Protein AF-A0A7K3EFJ7-F1 (afdb_monomer)

Solvent-accessible surface area (backbone atoms only — not comparable to full-atom values): 4310 Å² total; per-residue (Å²): 114,73,71,59,52,54,52,52,53,52,52,51,52,53,51,60,72,67,48,75,78,82,73,62,77,62,56,65,66,61,31,50,49,50,31,69,74,31,73,64,30,52,56,50,67,68,36,66,67,61,77,65,37,70,70,50,67,75,41,62,84,76,37,72,51,46,85,44,61,51,120

Sequence (71 aa):
MRRTATVLLGTLALAGAAAPAAQAIPDPVATVTCVTETPAGVTELVDPAVLADPAALVDPAGLPGVSCLAP

pLDDT: mean 74.81, std 8.39, range [56.97, 88.19]

Foldseek 3Di:
DVVVVVVVVVVVVVVVVPDPPPPPQQDVVQLVVVQVVDPCLVVQVPPVVCVVDVVCVVDVVNRRSVVSRDD

Secondary structure (DSSP, 8-state):
-HHHHHHHHHHHHHHHHTSPP--PPP-HHHHHHHHHH-HHHHHHHH-HHHHT-TTTTT-GGGSTTGGG---

Structure (mmCIF, N/CA/C/O backbone):
data_AF-A0A7K3EFJ7-F1
#
_entry.id   AF-A0A7K3EFJ7-F1
#
loop_
_atom_site.group_PDB
_atom_site.id
_atom_site.type_symbol
_atom_site.label_atom_id
_atom_site.label_alt_id
_atom_site.label_comp_id
_atom_site.label_asym_id
_atom_site.label_entity_id
_atom_site.label_seq_id
_atom_site.pdbx_PDB_ins_code
_atom_site.Cartn_x
_atom_site.Cartn_y
_atom_site.Cartn_z
_atom_site.occupancy
_atom_site.B_iso_or_equiv
_atom_site.auth_seq_id
_atom_site.auth_comp_id
_atom_site.auth_asym_id
_atom_site.auth_atom_id
_atom_site.pdbx_PDB_model_num
ATOM 1 N N . MET A 1 1 ? -11.049 -13.998 49.316 1.00 59.09 1 MET A N 1
ATOM 2 C CA . MET A 1 1 ? -11.474 -13.163 48.167 1.00 59.09 1 MET A CA 1
ATOM 3 C C . MET A 1 1 ? -10.363 -12.290 47.570 1.00 59.09 1 MET A C 1
ATOM 5 O O . MET A 1 1 ? -10.306 -12.184 46.358 1.00 59.09 1 MET A O 1
ATOM 9 N N . ARG A 1 2 ? -9.442 -11.694 48.349 1.00 74.31 2 ARG A N 1
ATOM 10 C CA . ARG A 1 2 ? -8.370 -10.840 47.778 1.00 74.31 2 ARG A CA 1
ATOM 11 C C . ARG A 1 2 ? -7.339 -11.597 46.920 1.00 74.31 2 ARG A C 1
ATOM 13 O O . ARG A 1 2 ? -6.929 -11.094 45.886 1.00 74.31 2 ARG A O 1
ATOM 20 N N . ARG A 1 3 ? -6.972 -12.823 47.317 1.00 77.69 3 ARG A N 1
ATOM 21 C CA . ARG A 1 3 ? -5.986 -13.658 46.596 1.00 77.69 3 ARG A CA 1
ATOM 22 C C . ARG A 1 3 ? -6.481 -14.179 45.243 1.00 77.69 3 ARG A C 1
ATOM 24 O O . ARG A 1 3 ? -5.688 -14.344 44.329 1.00 77.69 3 ARG A O 1
ATOM 31 N N . THR A 1 4 ? -7.779 -14.438 45.102 1.00 82.31 4 THR A N 1
ATOM 32 C CA . THR A 1 4 ? -8.358 -14.913 43.834 1.00 82.31 4 THR A CA 1
ATOM 33 C C . THR A 1 4 ? -8.432 -13.788 42.805 1.00 82.31 4 THR A C 1
ATOM 35 O O . THR A 1 4 ? -8.139 -14.012 41.636 1.00 82.31 4 THR A O 1
ATOM 38 N N . ALA A 1 5 ? -8.729 -12.561 43.247 1.00 78.12 5 ALA A N 1
ATOM 39 C CA . ALA A 1 5 ? -8.742 -11.382 42.384 1.00 78.12 5 ALA A CA 1
ATOM 40 C C . ALA A 1 5 ? -7.357 -11.072 41.790 1.00 78.12 5 ALA A C 1
ATOM 42 O O . ALA A 1 5 ? -7.255 -10.782 40.604 1.00 78.12 5 ALA A O 1
ATOM 43 N N . THR A 1 6 ? -6.282 -11.193 42.578 1.00 82.56 6 THR A N 1
ATOM 44 C CA . THR A 1 6 ? -4.915 -10.947 42.085 1.00 82.56 6 THR A CA 1
ATOM 45 C C . THR A 1 6 ? -4.457 -11.994 41.073 1.00 82.56 6 THR A C 1
ATOM 47 O O . THR A 1 6 ? -3.769 -11.652 40.118 1.00 82.56 6 THR A O 1
ATOM 50 N N . VAL A 1 7 ? -4.866 -13.256 41.240 1.00 85.81 7 VAL A N 1
ATOM 51 C CA . VAL A 1 7 ? -4.559 -14.327 40.277 1.00 85.81 7 VAL A CA 1
ATOM 52 C C . VAL A 1 7 ? -5.317 -14.118 38.963 1.00 85.81 7 VAL A C 1
ATOM 54 O O . VAL A 1 7 ? -4.731 -14.251 37.891 1.00 85.81 7 VAL A O 1
ATOM 57 N N . LEU A 1 8 ? -6.593 -13.728 39.029 1.00 87.81 8 LEU A N 1
ATOM 58 C CA . LEU A 1 8 ? -7.389 -13.409 37.839 1.00 87.81 8 LEU A CA 1
ATOM 59 C C . LEU A 1 8 ? -6.843 -12.190 37.088 1.00 87.81 8 LEU A C 1
ATOM 61 O O . LEU A 1 8 ? -6.696 -12.231 35.874 1.00 87.81 8 LEU A O 1
ATOM 65 N N . LEU A 1 9 ? -6.479 -11.125 37.803 1.00 86.25 9 LEU A N 1
ATOM 66 C CA . LEU A 1 9 ? -5.879 -9.940 37.186 1.00 86.25 9 LEU A CA 1
ATOM 67 C C . LEU A 1 9 ? -4.513 -10.247 36.562 1.00 86.25 9 LEU A C 1
ATOM 69 O O . LEU A 1 9 ? -4.237 -9.792 35.457 1.00 86.25 9 LEU A O 1
ATOM 73 N N . GLY A 1 10 ? -3.681 -11.053 37.229 1.00 88.19 10 GLY A N 1
ATOM 74 C CA . GLY A 1 10 ? -2.387 -11.476 36.689 1.00 88.19 10 GLY A CA 1
ATOM 75 C C . GLY A 1 10 ? -2.521 -12.338 35.431 1.00 88.19 10 GLY A C 1
ATOM 76 O O . GLY A 1 10 ? -1.784 -12.140 34.470 1.00 88.19 10 GLY A O 1
ATOM 77 N N . THR A 1 11 ? -3.495 -13.251 35.401 1.00 82.38 11 THR A N 1
ATOM 78 C CA . THR A 1 11 ? -3.765 -14.092 34.222 1.00 82.38 11 THR A CA 1
ATOM 79 C C . THR A 1 11 ? -4.337 -13.289 33.054 1.00 82.38 11 THR A C 1
ATOM 81 O O . THR A 1 11 ? -3.892 -13.478 31.926 1.00 82.38 11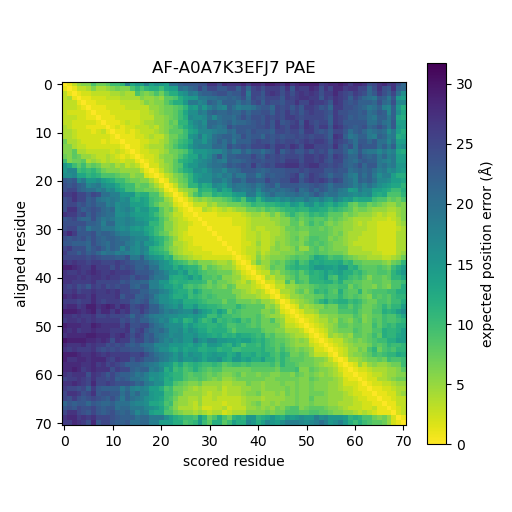 THR A O 1
ATOM 84 N N . LEU A 1 12 ? -5.240 -12.337 33.311 1.00 83.06 12 LEU A N 1
ATOM 85 C CA . LEU A 1 12 ? -5.744 -11.402 32.296 1.00 83.06 12 LEU A CA 1
ATOM 86 C C . LEU A 1 12 ? -4.642 -10.498 31.732 1.00 83.06 12 LEU A C 1
ATOM 88 O O . LEU A 1 12 ? -4.580 -10.303 30.522 1.00 83.06 12 LEU A O 1
ATOM 92 N N . ALA A 1 13 ? -3.754 -9.978 32.581 1.00 83.56 13 ALA A N 1
ATOM 93 C CA . ALA A 1 13 ? -2.637 -9.144 32.140 1.00 83.56 13 ALA A CA 1
ATOM 94 C C . ALA A 1 13 ? -1.655 -9.924 31.251 1.00 83.56 13 ALA A C 1
ATOM 96 O O . ALA A 1 13 ? -1.219 -9.416 30.220 1.00 83.56 13 ALA A O 1
ATOM 97 N N . LEU A 1 14 ? -1.350 -11.174 31.612 1.00 82.88 14 LEU A N 1
ATOM 98 C CA . LEU A 1 14 ? -0.472 -12.032 30.818 1.00 82.88 14 LEU A CA 1
ATOM 99 C C . LEU A 1 14 ? -1.120 -12.436 29.483 1.00 82.88 14 LEU A C 1
ATOM 101 O O . LEU A 1 14 ? -0.448 -12.454 28.456 1.00 82.88 14 LEU A O 1
ATOM 105 N N . ALA A 1 15 ? -2.431 -12.697 29.482 1.00 80.38 15 ALA A N 1
ATOM 106 C CA . ALA A 1 15 ? -3.193 -12.967 28.264 1.00 80.38 15 ALA A CA 1
ATOM 107 C C . ALA A 1 15 ? -3.264 -11.740 27.338 1.00 80.38 15 ALA A C 1
ATOM 109 O O . ALA A 1 15 ? -3.124 -11.883 26.129 1.00 80.38 15 ALA A O 1
ATOM 110 N N . GLY A 1 16 ? -3.423 -10.536 27.897 1.00 75.50 16 GLY A N 1
ATOM 111 C CA . GLY A 1 16 ? -3.409 -9.284 27.138 1.00 75.50 16 GLY A CA 1
ATOM 112 C C . GLY A 1 16 ? -2.040 -8.960 26.535 1.00 75.50 16 GLY A C 1
ATOM 113 O O . GLY A 1 16 ? -1.973 -8.483 25.410 1.00 75.50 16 GLY A O 1
ATOM 114 N N . ALA A 1 17 ? -0.948 -9.274 27.239 1.00 72.88 17 ALA A N 1
ATOM 115 C CA . ALA A 1 17 ? 0.410 -9.101 26.719 1.00 72.88 17 ALA A CA 1
ATOM 116 C C . ALA A 1 17 ? 0.759 -10.095 25.595 1.00 72.88 17 ALA A C 1
ATOM 118 O O . ALA A 1 17 ? 1.592 -9.794 24.747 1.00 72.88 17 ALA A O 1
ATOM 119 N N . ALA A 1 18 ? 0.129 -11.274 25.595 1.00 69.94 18 ALA A N 1
ATOM 120 C CA . ALA A 1 18 ? 0.290 -12.291 24.558 1.00 69.94 18 ALA A CA 1
ATOM 121 C C . ALA A 1 18 ? -0.729 -12.162 23.412 1.00 69.94 18 ALA A C 1
ATOM 123 O O . ALA A 1 18 ? -0.673 -12.940 22.458 1.00 69.94 18 ALA A O 1
ATOM 124 N N . ALA A 1 19 ? -1.670 -11.216 23.498 1.00 71.12 19 ALA A N 1
ATOM 125 C CA . ALA A 1 19 ? -2.625 -10.989 22.429 1.00 71.12 19 ALA A CA 1
ATOM 126 C C . ALA A 1 19 ? -1.874 -10.465 21.193 1.00 71.12 19 ALA A C 1
ATOM 128 O O . ALA A 1 19 ? -1.104 -9.507 21.313 1.00 71.12 19 ALA A O 1
ATOM 129 N N . PRO A 1 20 ? -2.072 -11.066 20.005 1.00 64.31 20 PRO A N 1
ATOM 130 C CA . PRO A 1 20 ? -1.530 -10.494 18.785 1.00 64.31 20 PRO A CA 1
ATOM 131 C C . PRO A 1 20 ? -2.084 -9.075 18.644 1.00 64.31 20 PRO A C 1
ATOM 133 O O . PRO A 1 20 ? -3.281 -8.855 18.849 1.00 64.31 20 PRO A O 1
ATOM 136 N N . ALA A 1 21 ? -1.214 -8.114 18.322 1.00 64.31 21 ALA A N 1
ATOM 137 C CA . ALA A 1 21 ? -1.659 -6.772 17.978 1.00 64.31 21 ALA A CA 1
ATOM 138 C C . ALA A 1 21 ? -2.733 -6.908 16.894 1.00 64.31 21 ALA A C 1
ATOM 140 O O . ALA A 1 21 ? -2.490 -7.546 15.866 1.00 64.31 21 ALA A O 1
ATOM 141 N N . ALA A 1 22 ? -3.928 -6.376 17.153 1.00 59.09 22 ALA A N 1
ATOM 142 C CA . ALA A 1 22 ? -4.969 -6.301 16.145 1.00 59.09 22 ALA A CA 1
ATOM 143 C C . ALA A 1 22 ? -4.424 -5.421 15.018 1.00 59.09 22 ALA A C 1
ATOM 145 O O . ALA A 1 22 ? -4.379 -4.200 15.141 1.00 59.09 22 ALA A O 1
ATOM 146 N N . GLN A 1 23 ? -3.928 -6.057 13.960 1.00 60.38 23 GLN A N 1
ATOM 147 C CA . GLN A 1 23 ? -3.550 -5.365 12.742 1.00 60.38 23 GLN A CA 1
ATOM 148 C C . GLN A 1 23 ? -4.866 -4.878 12.144 1.00 60.38 23 GLN A C 1
ATOM 150 O O . GLN A 1 23 ? -5.691 -5.695 11.728 1.00 60.38 23 GLN A O 1
ATOM 155 N N . ALA A 1 24 ? -5.118 -3.569 12.213 1.00 65.19 24 ALA A N 1
ATOM 156 C CA . ALA A 1 24 ? -6.238 -2.981 11.504 1.00 65.19 24 ALA A CA 1
ATOM 157 C C . ALA A 1 24 ? -6.050 -3.340 10.029 1.00 65.19 24 ALA A C 1
ATOM 159 O O . ALA A 1 24 ? -5.011 -3.047 9.442 1.00 65.19 24 ALA A O 1
ATOM 160 N N . ILE A 1 25 ? -7.009 -4.070 9.463 1.00 68.56 25 ILE A N 1
ATOM 161 C CA . ILE A 1 25 ? -7.017 -4.318 8.025 1.00 68.56 25 ILE A CA 1
ATOM 1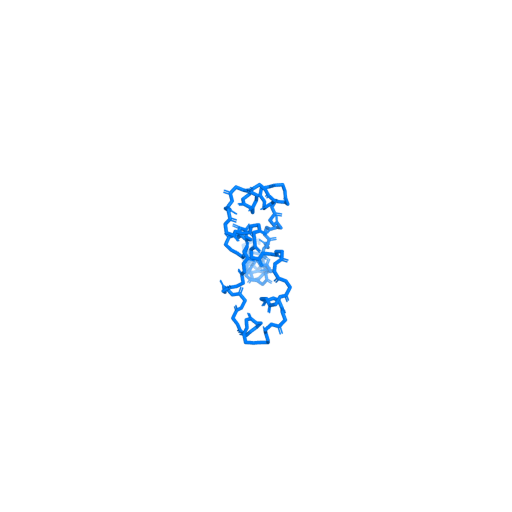62 C C . ILE A 1 25 ? -7.196 -2.937 7.380 1.00 68.56 25 ILE A C 1
ATOM 164 O O . ILE A 1 25 ? -8.190 -2.281 7.709 1.00 68.56 25 ILE A O 1
ATOM 168 N N . PRO A 1 26 ? -6.268 -2.485 6.516 1.00 73.44 26 PRO A N 1
ATOM 169 C CA . PRO A 1 26 ? -6.387 -1.186 5.866 1.00 73.44 26 PRO A CA 1
ATOM 170 C C . PRO A 1 26 ? -7.723 -1.077 5.128 1.00 73.44 26 PRO A C 1
ATOM 172 O O . PRO A 1 26 ? -8.150 -2.039 4.481 1.00 73.44 26 PRO A O 1
ATOM 175 N N . ASP A 1 27 ? -8.396 0.074 5.233 1.00 83.19 27 ASP A N 1
ATOM 176 C CA . ASP A 1 27 ? -9.639 0.310 4.496 1.00 83.19 27 ASP A CA 1
ATOM 177 C C . ASP A 1 27 ? -9.350 0.276 2.986 1.00 83.19 27 ASP A C 1
ATOM 179 O O . ASP A 1 27 ? -8.650 1.159 2.480 1.00 83.19 27 ASP A O 1
ATOM 183 N N . PRO A 1 28 ? -9.883 -0.707 2.237 1.00 81.44 28 PRO A N 1
ATOM 184 C CA . PRO A 1 28 ? -9.532 -0.880 0.834 1.00 81.44 28 PRO A CA 1
ATOM 185 C C . PRO A 1 28 ? -9.941 0.326 -0.015 1.00 81.44 28 PRO A C 1
ATOM 187 O O . PRO A 1 28 ? -9.286 0.618 -1.014 1.00 81.44 28 PRO A O 1
ATOM 190 N N . VAL A 1 29 ? -11.003 1.043 0.371 1.00 87.88 29 VAL A N 1
ATOM 191 C CA . VAL A 1 29 ? -11.465 2.229 -0.359 1.00 87.88 29 VAL A CA 1
ATOM 192 C C . VAL A 1 29 ? -10.482 3.381 -0.171 1.00 87.88 29 VAL A C 1
ATOM 194 O O . VAL A 1 29 ? -10.066 3.987 -1.160 1.00 87.88 29 VAL A O 1
ATOM 197 N N . ALA A 1 30 ? -10.049 3.651 1.061 1.00 84.50 30 ALA A N 1
ATOM 198 C CA . ALA A 1 30 ? -8.999 4.624 1.341 1.00 84.50 30 ALA A CA 1
ATOM 199 C C . ALA A 1 30 ? -7.676 4.269 0.645 1.00 84.50 30 ALA A C 1
ATOM 201 O O . ALA A 1 30 ? -7.050 5.147 0.051 1.00 84.50 30 ALA A O 1
ATOM 202 N N . THR A 1 31 ? -7.278 2.991 0.641 1.00 85.31 31 THR A N 1
ATOM 203 C CA . THR A 1 31 ? -6.062 2.543 -0.052 1.00 85.31 31 THR A CA 1
ATOM 204 C C . THR A 1 31 ? -6.143 2.806 -1.555 1.00 85.31 31 THR A C 1
ATOM 206 O O . THR A 1 31 ? -5.226 3.404 -2.116 1.00 85.31 31 THR A O 1
ATOM 209 N N . VAL A 1 32 ? -7.242 2.422 -2.216 1.00 86.25 32 VAL A N 1
ATOM 210 C CA . VAL A 1 32 ? -7.423 2.680 -3.656 1.00 86.25 32 VAL A CA 1
ATOM 211 C C . VAL A 1 32 ? -7.448 4.180 -3.938 1.00 86.25 32 VAL A C 1
ATOM 213 O O . VAL A 1 32 ? -6.797 4.621 -4.879 1.00 86.25 32 VAL A O 1
ATOM 216 N N . THR A 1 33 ? -8.123 4.967 -3.098 1.00 88.12 33 THR A N 1
ATOM 217 C CA . THR A 1 33 ? -8.194 6.429 -3.245 1.00 88.12 33 THR A CA 1
ATOM 218 C C . THR A 1 33 ? -6.795 7.051 -3.192 1.00 88.12 33 THR A C 1
ATOM 220 O O . THR A 1 33 ? -6.405 7.740 -4.133 1.00 88.12 33 THR A O 1
ATOM 223 N N . CYS A 1 34 ? -5.996 6.710 -2.175 1.00 86.31 34 CYS A N 1
ATOM 224 C CA . CYS A 1 34 ? -4.600 7.142 -2.034 1.00 86.31 34 CYS A CA 1
ATOM 225 C C . CYS A 1 34 ? -3.747 6.791 -3.262 1.00 86.31 34 CYS A C 1
ATOM 227 O O . CYS A 1 34 ? -3.029 7.642 -3.794 1.00 86.31 34 CYS A O 1
ATOM 229 N N . VAL A 1 35 ? -3.856 5.550 -3.753 1.00 87.06 35 VAL A N 1
ATOM 230 C CA . VAL A 1 35 ? -3.122 5.105 -4.945 1.00 87.06 35 VAL A CA 1
ATOM 231 C C . VAL A 1 35 ? -3.537 5.915 -6.170 1.00 8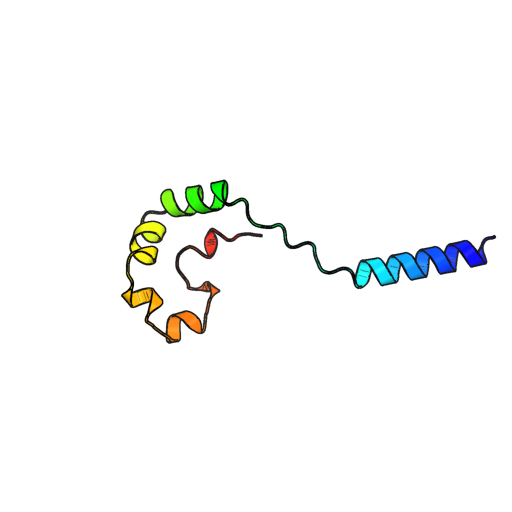7.06 35 VAL A C 1
ATOM 233 O O . VAL A 1 35 ? -2.673 6.371 -6.912 1.00 87.06 35 VAL A O 1
ATOM 236 N N . THR A 1 36 ? -4.838 6.138 -6.373 1.00 84.81 36 THR A N 1
ATOM 237 C CA . THR A 1 36 ? -5.352 6.859 -7.549 1.00 84.81 36 THR A CA 1
ATOM 238 C C . THR A 1 36 ? -5.086 8.361 -7.527 1.00 84.81 36 THR A C 1
ATOM 240 O O . THR A 1 36 ? -4.977 8.970 -8.589 1.00 84.81 36 THR A O 1
ATOM 243 N N . GLU A 1 37 ? -4.953 8.964 -6.345 1.00 85.12 37 GLU A N 1
ATOM 244 C CA . GLU A 1 37 ? -4.586 10.376 -6.192 1.00 85.12 37 GLU A CA 1
ATOM 245 C C . GLU A 1 37 ? -3.080 10.611 -6.341 1.00 85.12 37 GLU A C 1
ATOM 247 O O . GLU A 1 37 ? -2.660 11.740 -6.594 1.00 85.12 37 GLU A O 1
ATOM 252 N N . THR A 1 38 ? -2.260 9.560 -6.231 1.00 72.25 38 THR A N 1
ATOM 253 C CA . THR A 1 38 ? -0.807 9.650 -6.381 1.00 72.25 38 THR A CA 1
ATOM 254 C C . THR A 1 38 ? -0.417 9.361 -7.836 1.00 72.25 38 THR A C 1
ATOM 256 O O . THR A 1 38 ? -0.445 8.201 -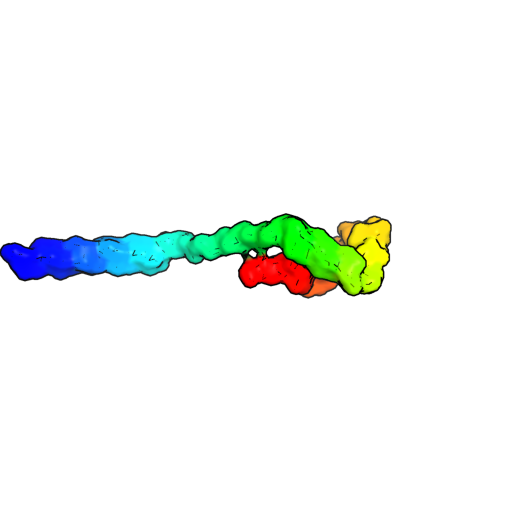8.251 1.00 72.25 38 THR A O 1
ATOM 259 N N . PRO A 1 39 ? 0.011 10.362 -8.634 1.00 65.38 39 PRO A N 1
ATOM 260 C CA . PRO A 1 39 ? 0.271 10.166 -10.064 1.00 65.38 39 PRO A CA 1
ATOM 261 C C . PRO A 1 39 ? 1.347 9.109 -10.336 1.00 65.38 39 PRO A C 1
ATOM 263 O O . PRO A 1 39 ? 1.198 8.303 -11.249 1.00 65.38 39 PRO A O 1
ATOM 266 N N . ALA A 1 40 ? 2.395 9.084 -9.504 1.00 67.56 40 ALA A N 1
ATOM 267 C CA . ALA A 1 40 ? 3.461 8.086 -9.567 1.00 67.56 40 ALA A CA 1
ATOM 268 C C . ALA A 1 40 ? 2.976 6.685 -9.158 1.00 67.56 40 ALA A C 1
ATOM 270 O O . ALA A 1 40 ? 3.366 5.699 -9.774 1.00 67.56 40 ALA A O 1
ATOM 271 N N . GLY A 1 41 ? 2.065 6.598 -8.181 1.00 65.62 41 GLY A N 1
ATOM 272 C CA . GLY A 1 41 ? 1.532 5.328 -7.687 1.00 65.62 41 GLY A CA 1
ATOM 273 C C . GLY A 1 41 ? 0.810 4.543 -8.779 1.00 65.62 41 GLY A C 1
ATOM 274 O O . GLY A 1 41 ? 1.055 3.354 -8.942 1.00 65.62 41 GLY A O 1
ATOM 275 N N . VAL A 1 42 ? -0.018 5.205 -9.59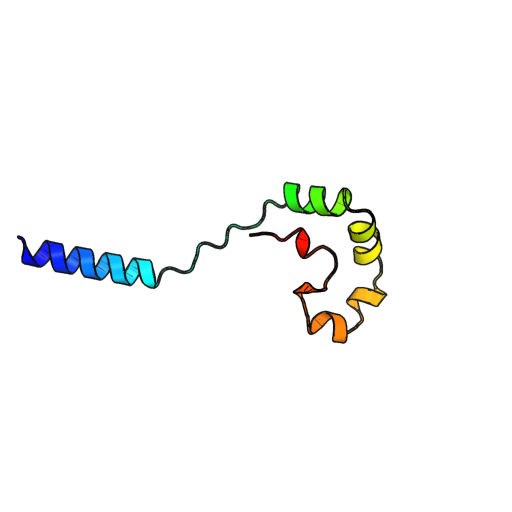1 1.00 67.94 42 VAL A N 1
ATOM 276 C CA . VAL A 1 42 ? -0.726 4.532 -10.693 1.00 67.94 42 VAL A CA 1
ATOM 277 C C . VAL A 1 42 ? 0.237 4.076 -11.787 1.00 67.94 42 VAL A C 1
ATOM 279 O O . VAL A 1 42 ? 0.120 2.956 -12.276 1.00 67.94 42 VAL A O 1
ATOM 282 N N . THR A 1 43 ? 1.194 4.914 -12.188 1.00 70.38 43 THR A N 1
ATOM 283 C CA . THR A 1 43 ? 2.110 4.573 -13.286 1.00 70.38 43 THR A CA 1
ATOM 284 C C . THR A 1 43 ? 3.123 3.499 -12.904 1.00 70.38 43 THR A C 1
ATOM 286 O O . THR A 1 43 ? 3.430 2.649 -13.732 1.00 70.38 43 THR A O 1
ATOM 289 N N . GLU A 1 44 ? 3.607 3.498 -11.662 1.00 68.38 44 GLU A N 1
ATOM 290 C CA . GLU A 1 44 ? 4.593 2.523 -11.178 1.00 68.38 44 GLU A CA 1
ATOM 291 C C . GLU A 1 44 ? 3.963 1.165 -10.842 1.00 68.38 44 GLU A C 1
ATOM 293 O O . GLU A 1 44 ? 4.606 0.140 -11.045 1.00 68.38 44 GLU A O 1
ATOM 298 N N . LEU A 1 45 ? 2.691 1.120 -10.411 1.00 67.69 45 LEU A N 1
ATOM 299 C CA . LEU A 1 45 ? 1.955 -0.150 -10.283 1.00 67.69 45 LEU A CA 1
ATOM 300 C C . LEU A 1 45 ? 1.710 -0.821 -11.641 1.00 67.69 45 LEU A C 1
ATOM 302 O O . LEU A 1 45 ? 1.575 -2.042 -11.717 1.00 67.69 45 LEU A O 1
ATOM 306 N N . VAL A 1 46 ? 1.570 -0.019 -12.697 1.00 67.88 46 VAL A N 1
ATOM 307 C CA . VAL A 1 46 ? 1.234 -0.501 -14.040 1.00 67.88 46 VAL A CA 1
ATOM 308 C C . VAL A 1 46 ? 2.482 -0.919 -14.818 1.00 67.88 46 VAL A C 1
ATOM 310 O O . VAL A 1 46 ? 2.337 -1.620 -15.816 1.00 67.88 46 VAL A O 1
ATOM 313 N N . ASP A 1 47 ? 3.689 -0.556 -14.369 1.00 72.12 47 ASP A N 1
ATOM 314 C CA . ASP A 1 47 ? 4.934 -1.012 -14.986 1.00 72.12 47 ASP A CA 1
ATOM 315 C C . ASP A 1 47 ? 5.323 -2.418 -14.479 1.00 72.12 47 ASP A C 1
ATOM 317 O O . ASP A 1 47 ? 5.857 -2.571 -13.374 1.00 72.12 47 ASP A O 1
ATOM 321 N N . PRO A 1 48 ? 5.105 -3.482 -15.278 1.00 66.56 48 PRO A N 1
ATOM 322 C CA . PRO A 1 48 ? 5.433 -4.840 -14.863 1.00 66.56 48 PRO A CA 1
ATOM 323 C C . PRO A 1 48 ? 6.942 -5.060 -14.697 1.00 66.56 48 PRO A C 1
ATOM 325 O O . PRO A 1 48 ? 7.332 -6.037 -14.061 1.00 66.56 48 PRO A O 1
ATOM 328 N N . ALA A 1 49 ? 7.797 -4.188 -15.248 1.00 75.75 49 ALA A N 1
ATOM 329 C CA . ALA A 1 49 ? 9.244 -4.304 -15.104 1.00 75.75 49 ALA A CA 1
ATOM 330 C C . ALA A 1 49 ? 9.705 -4.019 -13.666 1.00 75.75 49 ALA A C 1
ATOM 332 O O . ALA A 1 49 ? 10.638 -4.663 -13.193 1.00 75.75 49 ALA A O 1
ATOM 333 N N . VAL A 1 50 ? 9.014 -3.122 -12.953 1.00 68.31 50 VAL A N 1
ATOM 334 C CA . VAL A 1 50 ? 9.299 -2.789 -11.546 1.00 68.31 50 VAL A CA 1
ATOM 335 C C . VAL A 1 50 ? 8.954 -3.961 -10.624 1.00 68.31 50 VAL A C 1
ATOM 337 O O . VAL A 1 50 ? 9.699 -4.269 -9.699 1.00 68.31 50 VAL A O 1
ATOM 340 N N . LEU A 1 51 ? 7.864 -4.678 -10.916 1.00 65.69 51 LEU A N 1
ATOM 341 C CA . LEU A 1 51 ? 7.458 -5.882 -10.177 1.00 65.69 51 LEU A CA 1
ATOM 342 C C . LEU A 1 51 ? 8.301 -7.119 -10.524 1.00 65.69 51 LEU A C 1
ATOM 344 O O . LEU A 1 51 ? 8.314 -8.092 -9.770 1.00 65.69 51 LEU A O 1
ATOM 348 N N . ALA A 1 52 ? 8.976 -7.101 -11.675 1.00 72.94 52 ALA A N 1
ATOM 349 C CA . ALA A 1 52 ? 9.843 -8.180 -12.130 1.00 72.94 52 ALA A CA 1
ATOM 350 C C . ALA A 1 52 ? 11.283 -8.056 -11.609 1.00 72.94 52 ALA A C 1
ATOM 352 O O . ALA A 1 52 ? 12.049 -9.008 -11.770 1.00 72.94 52 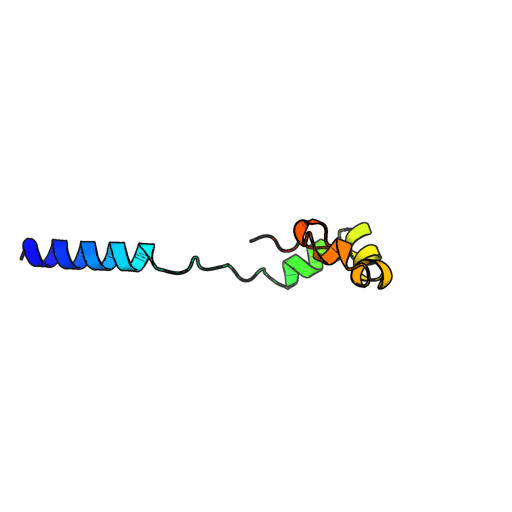ALA A O 1
ATOM 353 N N . ASP A 1 53 ? 11.657 -6.925 -10.998 1.00 70.75 53 ASP A N 1
ATOM 354 C CA . ASP A 1 53 ? 12.972 -6.753 -10.387 1.00 70.75 53 ASP A CA 1
ATOM 355 C C . ASP A 1 53 ? 13.034 -7.473 -9.025 1.00 70.75 53 ASP A C 1
ATOM 357 O O . ASP A 1 53 ? 12.414 -7.035 -8.051 1.00 70.75 53 ASP A O 1
ATOM 361 N N . PRO A 1 54 ? 13.803 -8.570 -8.900 1.00 66.50 54 PRO A N 1
ATOM 362 C CA . PRO A 1 54 ? 13.937 -9.275 -7.634 1.00 66.50 54 PRO A CA 1
ATOM 363 C C . PRO A 1 54 ? 14.611 -8.427 -6.548 1.00 66.50 54 PRO A C 1
ATOM 365 O O . PRO A 1 54 ? 14.407 -8.718 -5.373 1.00 66.50 54 PRO A O 1
ATOM 368 N N . ALA A 1 55 ? 15.380 -7.387 -6.896 1.00 72.06 55 ALA A N 1
ATOM 369 C CA . ALA A 1 55 ? 15.954 -6.468 -5.915 1.00 72.06 55 ALA A CA 1
ATOM 370 C C . ALA A 1 55 ? 14.882 -5.578 -5.262 1.00 72.06 55 ALA A C 1
ATOM 372 O O . ALA A 1 55 ? 14.974 -5.302 -4.067 1.00 72.06 55 ALA A O 1
ATOM 373 N N . ALA A 1 56 ? 13.827 -5.210 -5.996 1.00 64.31 56 ALA A N 1
ATOM 374 C CA . ALA A 1 56 ? 12.681 -4.481 -5.450 1.00 64.31 56 ALA A CA 1
ATOM 375 C C . ALA A 1 56 ? 11.871 -5.325 -4.445 1.00 64.31 56 ALA A C 1
ATOM 377 O O . ALA A 1 56 ? 11.243 -4.787 -3.539 1.00 64.31 56 ALA A O 1
ATOM 378 N N . LEU A 1 57 ? 11.937 -6.658 -4.542 1.00 65.00 57 LEU A N 1
ATOM 379 C CA . LEU A 1 57 ? 11.326 -7.575 -3.570 1.00 65.00 57 LEU A CA 1
ATOM 380 C C . LEU A 1 57 ? 12.141 -7.723 -2.272 1.00 65.00 57 LEU A C 1
ATOM 382 O O . LEU A 1 57 ? 11.631 -8.275 -1.296 1.00 65.00 57 LEU A O 1
ATOM 386 N N . VAL A 1 58 ? 13.400 -7.266 -2.248 1.00 72.50 58 VAL A N 1
ATOM 387 C CA . VAL A 1 58 ? 14.271 -7.328 -1.059 1.00 72.50 58 VAL A CA 1
ATOM 388 C C . VAL A 1 58 ? 13.935 -6.220 -0.058 1.00 72.50 58 VAL A C 1
ATOM 390 O O . VAL A 1 58 ? 14.097 -6.429 1.144 1.00 72.50 58 VAL A O 1
ATOM 393 N N . ASP A 1 59 ? 13.420 -5.080 -0.530 1.00 72.50 59 ASP A N 1
ATOM 394 C CA . ASP A 1 59 ? 12.910 -3.997 0.315 1.00 72.50 59 ASP A CA 1
ATOM 395 C C . ASP A 1 59 ? 11.438 -3.685 -0.010 1.00 72.50 59 ASP A C 1
ATOM 397 O O . ASP A 1 59 ? 11.143 -2.820 -0.841 1.00 72.50 59 ASP A O 1
ATOM 401 N N . PRO A 1 60 ? 10.488 -4.354 0.670 1.00 69.06 60 PRO A N 1
ATOM 402 C CA . PRO A 1 60 ? 9.069 -4.119 0.458 1.00 69.06 60 PRO A CA 1
ATOM 403 C C . PRO A 1 60 ? 8.646 -2.677 0.757 1.00 69.06 60 PRO A C 1
ATOM 405 O O . PRO A 1 60 ? 7.620 -2.2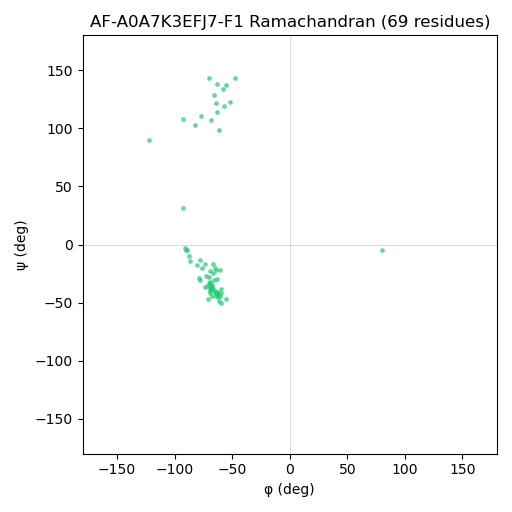47 0.247 1.00 69.06 60 PRO A O 1
ATOM 408 N N . ALA A 1 61 ? 9.401 -1.918 1.565 1.00 75.56 61 ALA A N 1
ATOM 409 C CA . ALA A 1 61 ? 9.076 -0.525 1.872 1.00 75.56 61 ALA A CA 1
ATOM 410 C C . ALA A 1 61 ? 9.345 0.425 0.692 1.00 75.56 61 ALA A C 1
ATOM 412 O O . ALA A 1 61 ? 8.822 1.539 0.674 1.00 75.56 61 ALA A O 1
ATOM 413 N N . GLY A 1 62 ? 10.132 -0.015 -0.293 1.00 72.19 62 GLY A N 1
ATOM 414 C CA . GLY A 1 62 ? 10.379 0.706 -1.539 1.00 72.19 62 GLY A CA 1
ATOM 415 C C . GLY A 1 62 ? 9.385 0.384 -2.655 1.00 72.19 62 GLY A C 1
ATOM 416 O O . GLY A 1 62 ? 9.465 0.994 -3.718 1.00 72.19 62 GLY A O 1
ATOM 417 N N . LEU A 1 63 ? 8.463 -0.565 -2.447 1.00 76.31 63 LEU A N 1
ATOM 418 C CA . LEU A 1 63 ? 7.493 -0.933 -3.474 1.00 76.31 63 LEU A CA 1
ATOM 419 C C . LEU A 1 63 ? 6.472 0.195 -3.697 1.00 76.31 63 LEU A C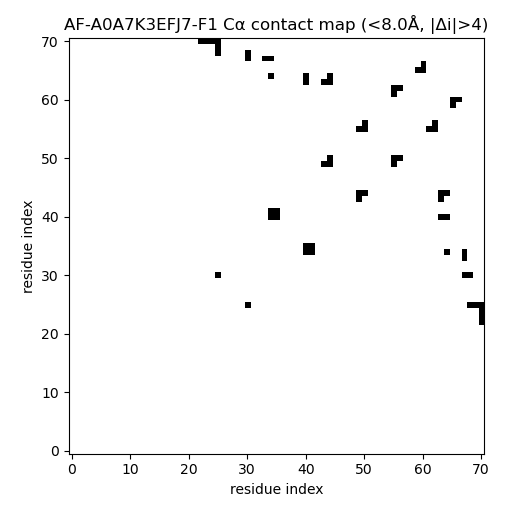 1
ATOM 421 O O . LEU A 1 63 ? 6.028 0.848 -2.748 1.00 76.31 63 LEU A O 1
ATOM 425 N N . PRO A 1 64 ? 6.038 0.418 -4.943 1.00 75.56 64 PRO A N 1
ATOM 426 C CA . PRO A 1 64 ? 5.063 1.454 -5.227 1.00 75.56 64 PRO A CA 1
ATOM 427 C C . PRO A 1 64 ? 3.732 1.152 -4.521 1.00 75.56 64 PRO A C 1
ATOM 429 O O . PRO A 1 64 ? 3.271 0.013 -4.451 1.00 75.56 64 PRO A O 1
ATOM 432 N N . GLY A 1 65 ? 3.119 2.192 -3.953 1.00 76.56 65 GLY A N 1
ATOM 433 C CA . GLY A 1 65 ? 1.840 2.095 -3.242 1.00 76.56 65 GLY A CA 1
ATOM 434 C C . GLY A 1 65 ? 1.913 1.584 -1.798 1.00 76.56 65 GLY A C 1
ATOM 435 O O . GLY A 1 65 ? 0.900 1.640 -1.104 1.00 76.56 65 GLY A O 1
ATOM 436 N N . VAL A 1 66 ? 3.074 1.158 -1.282 1.00 80.88 66 VAL A N 1
ATOM 437 C CA . VAL A 1 66 ? 3.179 0.683 0.118 1.00 80.88 66 VAL A CA 1
ATOM 438 C C . VAL A 1 66 ? 3.022 1.785 1.157 1.00 80.88 66 VAL A C 1
ATOM 440 O O . VAL A 1 66 ? 2.576 1.530 2.270 1.00 80.88 66 VAL A O 1
ATOM 443 N N . SER A 1 67 ? 3.278 3.033 0.776 1.00 82.00 67 SER A N 1
ATOM 444 C CA . SER A 1 67 ? 2.944 4.222 1.565 1.00 82.00 67 SER A CA 1
ATOM 445 C C . SER A 1 67 ? 1.431 4.430 1.738 1.00 82.00 67 SER A C 1
ATOM 447 O O . SER A 1 67 ? 1.024 5.096 2.68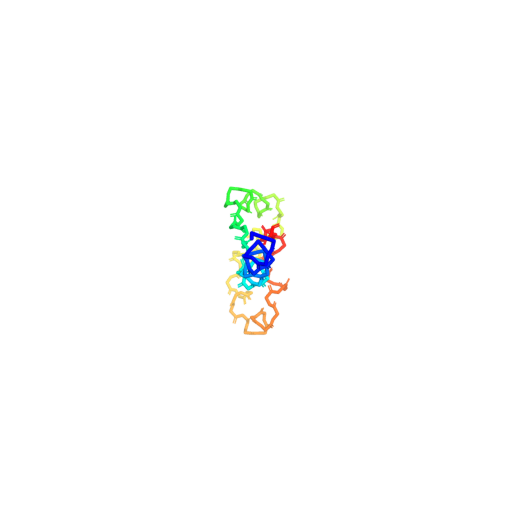7 1.00 82.00 67 SER A O 1
ATOM 449 N N . CYS A 1 68 ? 0.598 3.826 0.880 1.00 83.19 68 CYS A N 1
ATOM 450 C CA . CYS A 1 68 ? -0.865 3.800 1.004 1.00 83.19 68 CYS A CA 1
ATOM 451 C C . CYS A 1 68 ? -1.387 2.594 1.810 1.00 83.19 68 CYS A C 1
ATOM 453 O O . CYS A 1 68 ? -2.589 2.501 2.063 1.00 83.19 68 CYS A O 1
ATOM 455 N N . LEU A 1 69 ? -0.504 1.673 2.216 1.00 79.88 69 LEU A N 1
ATOM 456 C CA . LEU A 1 69 ? -0.817 0.512 3.060 1.00 79.88 69 LEU A CA 1
ATOM 457 C C . LEU A 1 69 ? -0.607 0.820 4.546 1.00 79.88 69 LEU A C 1
ATOM 459 O O . LEU A 1 69 ? -0.215 -0.062 5.308 1.00 79.88 69 LEU A O 1
ATOM 463 N N . ALA A 1 70 ? -0.818 2.077 4.945 1.00 66.25 70 ALA A N 1
ATOM 464 C CA . ALA A 1 70 ? -0.687 2.483 6.336 1.00 66.25 70 ALA A CA 1
ATOM 465 C C . ALA A 1 70 ? -1.431 1.502 7.270 1.00 66.25 70 ALA A C 1
ATOM 467 O O . ALA A 1 70 ? -2.499 1.007 6.891 1.00 66.25 70 ALA A O 1
ATOM 468 N N . PRO A 1 71 ? -0.895 1.216 8.469 1.00 56.97 71 PRO A N 1
ATOM 469 C CA . PRO A 1 71 ? -1.717 0.681 9.544 1.00 56.97 71 PRO A CA 1
ATOM 470 C C . PRO A 1 71 ? -2.771 1.700 9.999 1.00 56.97 71 PRO A C 1
ATOM 472 O O . PRO A 1 71 ? -2.475 2.920 9.984 1.00 56.97 71 PRO A O 1
#

Radius of gyration: 21.28 Å; Cα contacts (8 Å, |Δi|>4): 33; chains: 1; bounding box: 27×25×63 Å

Mean predicted aligned error: 13.15 Å